Protein AF-A0A3P5Y6V3-F1 (afdb_monomer)

Nearest PDB structures (foldseek):
  4abm-assembly1_B  TM=9.213E-01  e=3.618E+00  Homo sapiens

Radius of gyration: 12.72 Å; Cα contacts (8 Å, |Δi|>4): 35; chains: 1; bounding box: 31×12×34 Å

Mean predicted aligned error: 3.25 Å

Structure (mmCIF, N/CA/C/O backbone):
data_AF-A0A3P5Y6V3-F1
#
_entry.id   AF-A0A3P5Y6V3-F1
#
loop_
_atom_site.group_PDB
_atom_site.id
_atom_site.type_symbol
_atom_site.label_atom_id
_atom_site.label_alt_id
_atom_site.label_comp_id
_atom_site.label_asym_id
_atom_site.label_entity_id
_atom_site.label_seq_id
_atom_site.pdbx_PDB_ins_code
_atom_site.Cartn_x
_atom_site.Cartn_y
_atom_site.Cartn_z
_atom_site.occupancy
_atom_site.B_iso_or_equiv
_atom_site.auth_seq_id
_atom_site.auth_comp_id
_atom_site.auth_asym_id
_atom_site.auth_atom_id
_atom_site.pdbx_PDB_model_num
ATOM 1 N N . MET A 1 1 ? -3.194 -4.282 17.661 1.00 79.25 1 MET A N 1
ATOM 2 C CA . MET A 1 1 ? -3.187 -3.258 16.609 1.00 79.25 1 MET A CA 1
ATOM 3 C C . MET A 1 1 ? -4.592 -2.717 16.467 1.00 79.25 1 MET A C 1
ATOM 5 O O . MET A 1 1 ? -5.502 -3.529 16.322 1.00 79.25 1 MET A O 1
ATOM 9 N N . THR A 1 2 ? -4.769 -1.404 16.578 1.00 94.50 2 THR A N 1
ATOM 10 C CA . THR A 1 2 ? -6.032 -0.707 16.287 1.00 94.50 2 THR A CA 1
ATOM 11 C C . THR A 1 2 ? -6.219 -0.523 14.778 1.00 94.50 2 THR A C 1
ATOM 13 O O . THR A 1 2 ? -5.282 -0.744 14.005 1.00 94.50 2 THR A O 1
ATOM 16 N N . LYS A 1 3 ? -7.420 -0.112 14.347 1.00 93.44 3 LYS A N 1
ATOM 17 C CA . LYS A 1 3 ? -7.708 0.227 12.942 1.00 93.44 3 LYS A CA 1
ATOM 18 C C . LYS A 1 3 ? -6.721 1.284 12.430 1.00 93.44 3 LYS A C 1
ATOM 20 O O . LYS A 1 3 ? -6.139 1.124 11.361 1.00 93.44 3 LYS A O 1
ATOM 25 N N . GLU A 1 4 ? -6.473 2.311 13.237 1.00 95.81 4 GLU A N 1
ATOM 26 C CA . GLU A 1 4 ? -5.567 3.418 12.927 1.00 95.81 4 GLU A CA 1
ATOM 27 C C . GLU A 1 4 ? -4.117 2.945 12.791 1.00 95.81 4 GLU A C 1
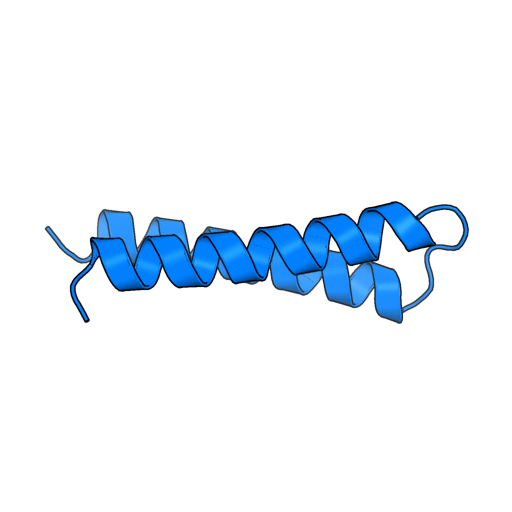ATOM 29 O O . GLU A 1 4 ? -3.426 3.352 11.862 1.00 95.81 4 GLU A O 1
ATOM 34 N N . GLU A 1 5 ? -3.657 2.052 13.674 1.00 96.94 5 GLU A N 1
ATOM 35 C CA . GLU A 1 5 ? -2.303 1.488 13.600 1.00 96.94 5 GLU A CA 1
ATOM 36 C C . GLU A 1 5 ? -2.106 0.651 12.327 1.00 96.94 5 GLU A C 1
ATOM 38 O O . GLU A 1 5 ? -1.053 0.729 11.692 1.00 96.94 5 GLU A O 1
ATOM 43 N N . VAL A 1 6 ? -3.124 -0.117 11.916 1.00 96.62 6 VAL A N 1
ATOM 44 C CA . VAL A 1 6 ? -3.082 -0.891 10.665 1.00 96.62 6 VAL A CA 1
ATOM 45 C C . VAL A 1 6 ? -3.060 0.035 9.449 1.00 96.62 6 VAL A C 1
ATOM 47 O O . VAL A 1 6 ? -2.217 -0.146 8.571 1.00 96.62 6 VAL A O 1
ATOM 50 N N . ILE A 1 7 ? -3.928 1.050 9.400 1.00 97.56 7 ILE A N 1
ATOM 51 C CA . ILE A 1 7 ? -3.961 2.019 8.293 1.00 97.56 7 ILE A CA 1
ATOM 52 C C . ILE A 1 7 ? -2.635 2.781 8.196 1.00 97.56 7 ILE A C 1
ATOM 54 O O . ILE A 1 7 ? -2.091 2.926 7.098 1.00 97.56 7 ILE A O 1
ATOM 58 N N . ALA A 1 8 ? -2.073 3.224 9.324 1.00 98.06 8 ALA A N 1
ATOM 59 C CA . ALA A 1 8 ? -0.790 3.921 9.352 1.00 98.06 8 ALA A CA 1
ATOM 60 C C . ALA A 1 8 ? 0.342 3.044 8.799 1.00 98.06 8 ALA A C 1
ATOM 62 O O . ALA A 1 8 ? 1.106 3.488 7.940 1.00 98.06 8 ALA A O 1
ATOM 63 N N . PHE A 1 9 ? 0.400 1.779 9.223 1.00 98.12 9 PHE A N 1
ATOM 64 C CA . PHE A 1 9 ? 1.376 0.821 8.712 1.00 98.12 9 PHE A CA 1
ATOM 65 C C . PHE A 1 9 ? 1.229 0.598 7.200 1.00 98.12 9 PHE A C 1
ATOM 67 O O . PHE A 1 9 ? 2.211 0.687 6.462 1.00 98.12 9 PHE A O 1
ATOM 74 N N . LEU A 1 10 ? 0.013 0.344 6.709 1.00 98.12 10 LEU A N 1
ATOM 75 C CA . LEU A 1 10 ? -0.233 0.123 5.279 1.00 98.12 10 LEU A CA 1
ATOM 76 C C . LEU A 1 10 ? 0.076 1.373 4.445 1.00 98.12 10 LEU A C 1
ATOM 78 O O . LEU A 1 10 ? 0.625 1.264 3.347 1.00 98.12 10 LEU A O 1
ATOM 82 N N . THR A 1 11 ? -0.200 2.560 4.985 1.00 98.44 11 THR A N 1
ATOM 83 C CA . THR A 1 11 ? 0.135 3.841 4.351 1.00 98.44 11 THR A CA 1
ATOM 84 C C . THR A 1 11 ? 1.646 4.010 4.217 1.00 98.44 11 THR A C 1
ATOM 86 O O . THR A 1 11 ? 2.134 4.405 3.156 1.00 98.44 11 THR A O 1
ATOM 89 N N . GLU A 1 12 ? 2.413 3.663 5.254 1.00 98.44 12 GLU A N 1
ATOM 90 C CA . GLU A 1 12 ? 3.876 3.648 5.185 1.00 98.44 12 GLU A CA 1
ATOM 91 C C . GLU A 1 12 ? 4.368 2.664 4.115 1.00 98.44 12 GLU A C 1
ATOM 93 O O . GLU A 1 12 ? 5.187 3.028 3.266 1.00 98.44 12 GLU A O 1
ATOM 98 N N . GLN A 1 13 ? 3.813 1.446 4.083 1.00 98.38 13 GLN A N 1
ATOM 99 C CA . GLN A 1 13 ? 4.170 0.453 3.071 1.00 98.38 13 GLN A CA 1
ATOM 100 C C . GLN A 1 13 ? 3.894 0.961 1.654 1.00 98.38 13 GLN A C 1
ATOM 102 O O . GLN A 1 13 ? 4.779 0.848 0.803 1.00 98.38 13 GLN A O 1
ATOM 107 N N . ARG A 1 14 ? 2.726 1.563 1.407 1.00 98.31 14 ARG A N 1
ATOM 108 C CA . ARG A 1 14 ? 2.367 2.199 0.131 1.00 98.31 14 ARG A CA 1
ATOM 109 C C . ARG A 1 14 ? 3.368 3.279 -0.270 1.00 98.31 14 ARG A C 1
ATOM 111 O O . ARG A 1 14 ? 3.842 3.279 -1.405 1.00 98.31 14 ARG A O 1
ATOM 118 N N . ASN A 1 15 ? 3.716 4.177 0.649 1.00 98.50 15 ASN A N 1
ATOM 119 C CA . ASN A 1 15 ? 4.627 5.287 0.366 1.00 98.50 15 ASN A CA 1
ATOM 120 C C . ASN A 1 15 ? 6.027 4.796 -0.019 1.00 98.50 15 ASN A C 1
ATOM 122 O O . ASN A 1 15 ? 6.615 5.321 -0.961 1.00 98.50 15 ASN A O 1
ATOM 126 N N . LEU A 1 16 ? 6.532 3.745 0.635 1.00 98.06 16 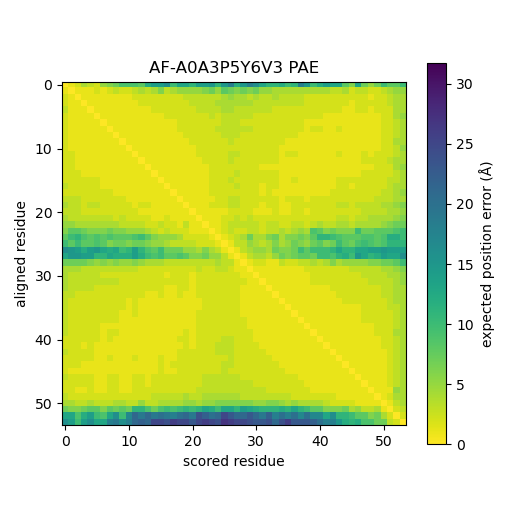LEU A N 1
ATOM 127 C CA . LEU A 1 16 ? 7.810 3.128 0.264 1.00 98.06 16 LEU A CA 1
ATOM 128 C C . LEU A 1 16 ? 7.800 2.590 -1.176 1.00 98.06 16 LEU A C 1
ATOM 130 O O . LEU A 1 16 ? 8.786 2.751 -1.894 1.00 98.06 16 LEU A O 1
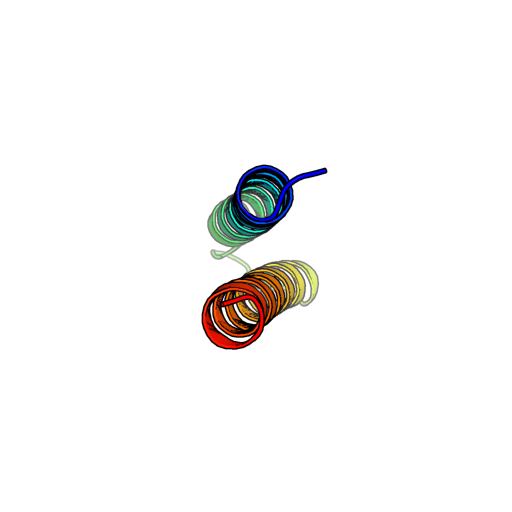ATOM 134 N N . ARG A 1 17 ? 6.683 1.994 -1.618 1.00 97.81 17 ARG A N 1
ATOM 135 C CA . ARG A 1 17 ? 6.531 1.489 -2.996 1.00 97.81 17 ARG A CA 1
ATOM 136 C C . ARG A 1 17 ? 6.501 2.637 -4.002 1.00 97.81 17 ARG A C 1
ATOM 138 O O . ARG A 1 17 ? 7.171 2.561 -5.025 1.00 97.81 17 ARG A O 1
ATOM 145 N N . LEU A 1 18 ? 5.780 3.717 -3.693 1.00 97.88 18 LEU A N 1
ATOM 146 C CA . LEU A 1 18 ? 5.751 4.913 -4.541 1.00 97.88 18 LEU A CA 1
ATOM 147 C C . LEU A 1 18 ? 7.136 5.549 -4.677 1.00 97.88 18 LEU A C 1
ATOM 149 O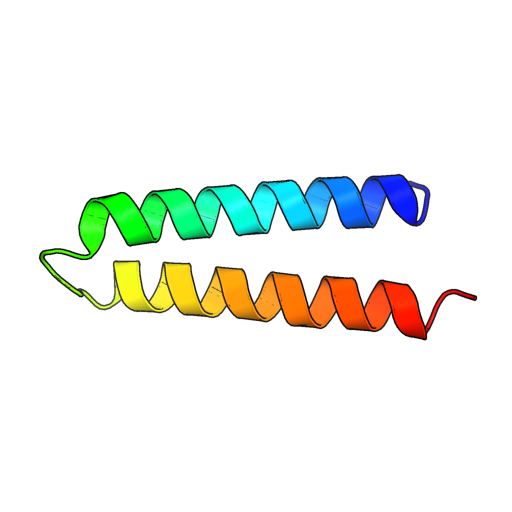 O . LEU A 1 18 ? 7.531 5.886 -5.785 1.00 97.88 18 LEU A O 1
ATOM 153 N N . ILE A 1 19 ? 7.903 5.651 -3.588 1.00 96.56 19 ILE A N 1
ATOM 154 C CA . ILE A 1 19 ? 9.288 6.143 -3.640 1.00 96.56 19 ILE A CA 1
ATOM 155 C C . ILE A 1 19 ? 10.142 5.251 -4.550 1.00 96.56 19 ILE A C 1
ATOM 157 O O . ILE A 1 19 ? 10.847 5.762 -5.417 1.00 96.56 19 ILE A O 1
ATOM 161 N N . GLY A 1 20 ? 10.045 3.926 -4.392 1.00 93.44 20 GLY A N 1
ATOM 162 C CA . GLY A 1 20 ? 10.760 2.973 -5.243 1.00 93.44 20 GLY A CA 1
ATOM 163 C C . GLY A 1 20 ? 10.393 3.104 -6.724 1.00 93.44 20 GLY A C 1
ATOM 164 O O . GLY A 1 20 ? 11.280 3.121 -7.573 1.00 93.44 20 GLY A O 1
ATOM 165 N N . TYR A 1 21 ? 9.102 3.258 -7.031 1.00 96.44 21 TYR A N 1
ATOM 166 C CA . TYR A 1 21 ? 8.624 3.526 -8.388 1.00 96.44 21 TYR A CA 1
ATOM 167 C C . TYR A 1 21 ? 9.189 4.839 -8.943 1.00 96.44 21 TYR A C 1
ATOM 169 O O . TYR A 1 21 ? 9.739 4.855 -10.042 1.00 96.44 21 TYR A O 1
ATOM 177 N N . GLU A 1 22 ? 9.105 5.931 -8.181 1.00 95.12 22 GLU A N 1
ATOM 178 C CA . GLU A 1 22 ? 9.563 7.255 -8.612 1.00 95.12 22 GLU A CA 1
ATOM 179 C C . GLU A 1 22 ? 11.069 7.304 -8.889 1.00 95.12 22 GLU A C 1
ATOM 181 O O . GLU A 1 22 ? 11.498 8.022 -9.789 1.00 95.12 22 GLU A O 1
ATOM 186 N N . TRP A 1 23 ? 11.874 6.526 -8.162 1.00 94.06 23 TRP A N 1
ATOM 187 C CA . TRP A 1 23 ? 13.315 6.420 -8.410 1.00 94.06 23 TRP A CA 1
ATOM 188 C C . TRP A 1 23 ? 13.664 5.669 -9.696 1.00 94.06 23 TRP A C 1
ATOM 190 O O . TRP A 1 23 ? 14.705 5.944 -10.289 1.00 94.06 23 TRP A O 1
ATOM 200 N N . GLY A 1 24 ? 12.821 4.728 -10.124 1.00 89.19 24 GLY A N 1
ATOM 201 C CA . GLY A 1 24 ? 13.064 3.907 -11.311 1.00 89.19 24 GLY A CA 1
ATOM 202 C C . GLY A 1 24 ? 12.245 4.304 -12.541 1.00 89.19 24 GLY A C 1
ATOM 203 O O . GLY A 1 24 ? 12.457 3.740 -13.611 1.00 89.19 24 GLY A O 1
ATOM 204 N N . LYS A 1 25 ? 11.313 5.261 -12.433 1.00 87.38 25 LYS A N 1
ATOM 205 C CA . LYS A 1 25 ? 10.314 5.551 -13.483 1.00 87.38 25 LYS A CA 1
ATOM 206 C C . LYS A 1 25 ? 10.895 5.953 -14.840 1.00 87.38 25 LYS A C 1
ATOM 208 O O . LYS A 1 25 ? 10.207 5.827 -15.848 1.00 87.38 25 LYS A O 1
ATOM 213 N N . ASP A 1 26 ? 12.144 6.411 -14.880 1.00 90.38 26 ASP A N 1
ATOM 214 C CA . ASP A 1 26 ? 12.835 6.745 -16.130 1.00 90.38 26 ASP A CA 1
ATOM 215 C C . ASP A 1 26 ? 13.147 5.492 -16.970 1.00 90.38 26 ASP A C 1
ATOM 217 O O . ASP A 1 26 ? 13.313 5.572 -18.187 1.00 90.38 26 ASP A O 1
ATOM 221 N N . ASN A 1 27 ? 13.167 4.317 -16.337 1.00 85.69 27 ASN A N 1
ATOM 222 C CA . ASN A 1 27 ? 13.298 3.015 -16.971 1.00 85.69 27 ASN A CA 1
ATOM 223 C C . ASN A 1 27 ? 12.256 2.059 -16.372 1.00 85.69 27 ASN A C 1
ATOM 225 O O . ASN A 1 27 ? 12.583 1.278 -15.485 1.00 85.69 27 ASN A O 1
ATOM 229 N N . LEU A 1 28 ? 11.007 2.151 -16.856 1.00 87.94 28 LEU A N 1
ATOM 230 C CA . LEU A 1 28 ? 9.826 1.386 -16.411 1.00 87.94 28 LEU A CA 1
ATOM 231 C C . LEU A 1 28 ? 9.964 -0.138 -16.600 1.00 87.94 28 LEU A C 1
ATOM 233 O O . LEU A 1 28 ? 9.226 -0.747 -17.391 1.00 87.94 28 LEU A O 1
ATOM 237 N N . SER A 1 29 ? 10.889 -0.751 -15.868 1.00 93.12 29 SER A N 1
ATOM 238 C CA . SER A 1 29 ? 11.069 -2.192 -15.831 1.00 93.12 29 SER A CA 1
ATOM 239 C C . SER A 1 29 ? 9.885 -2.854 -15.126 1.00 93.12 29 SER A C 1
ATOM 241 O O . SER A 1 29 ? 9.019 -2.202 -14.527 1.00 93.12 29 SER A O 1
ATOM 243 N N . ASP A 1 30 ? 9.839 -4.180 -15.199 1.00 96.19 30 ASP A N 1
ATOM 244 C CA . ASP A 1 30 ? 8.813 -4.963 -14.514 1.00 96.19 30 ASP A CA 1
ATOM 245 C C . ASP A 1 30 ? 8.829 -4.722 -12.999 1.00 96.19 30 ASP A C 1
ATOM 247 O O . ASP A 1 30 ? 7.779 -4.774 -12.358 1.00 96.19 30 ASP A O 1
ATOM 251 N N . PHE A 1 31 ? 9.993 -4.388 -12.428 1.00 95.12 31 PHE A N 1
ATOM 252 C CA . PHE A 1 31 ? 10.113 -4.078 -11.010 1.00 95.12 31 PHE A CA 1
ATOM 253 C C . PHE A 1 31 ? 9.397 -2.775 -10.642 1.00 95.12 31 PHE A C 1
ATOM 255 O O . PHE A 1 31 ? 8.599 -2.774 -9.710 1.00 95.12 31 PHE A O 1
ATOM 262 N N . GLU A 1 32 ? 9.596 -1.683 -11.381 1.00 96.12 32 GLU A N 1
ATOM 263 C CA . GLU A 1 32 ? 8.910 -0.411 -11.124 1.00 96.12 32 GLU A CA 1
ATOM 264 C C . GLU A 1 32 ? 7.399 -0.549 -11.319 1.00 96.12 32 GLU A C 1
ATOM 266 O O . GLU A 1 32 ? 6.611 -0.076 -10.499 1.00 96.12 32 GLU A O 1
ATOM 271 N N . ARG A 1 33 ? 6.969 -1.260 -12.366 1.00 95.75 33 ARG A N 1
ATOM 272 C CA . ARG A 1 33 ? 5.542 -1.553 -12.583 1.00 95.75 33 ARG A CA 1
ATOM 273 C C . ARG A 1 33 ? 4.956 -2.350 -11.422 1.00 95.75 33 ARG A C 1
ATOM 275 O O . ARG A 1 33 ? 3.841 -2.066 -10.989 1.00 95.75 33 ARG A O 1
ATOM 282 N N . TRP A 1 34 ? 5.713 -3.311 -10.894 1.00 96.56 34 TRP A N 1
ATOM 283 C CA . TRP A 1 34 ? 5.328 -4.060 -9.704 1.00 96.56 34 TRP A CA 1
ATOM 284 C C . TRP A 1 34 ? 5.250 -3.162 -8.462 1.00 96.56 34 TRP A C 1
ATOM 286 O O . TRP A 1 34 ? 4.266 -3.253 -7.733 1.00 96.56 34 TRP A O 1
ATOM 296 N N . GLN A 1 35 ? 6.203 -2.246 -8.249 1.00 97.50 35 GLN A N 1
ATOM 297 C CA . GLN A 1 35 ? 6.149 -1.270 -7.149 1.00 97.50 35 GLN A CA 1
ATOM 298 C C . GLN A 1 35 ? 4.855 -0.448 -7.206 1.00 97.50 35 GLN A C 1
ATOM 300 O O . GLN A 1 35 ? 4.132 -0.365 -6.213 1.00 97.50 35 GLN A O 1
ATOM 305 N N . LEU A 1 36 ? 4.509 0.088 -8.381 1.00 97.12 36 LEU A N 1
ATOM 306 C CA . LEU A 1 36 ? 3.272 0.849 -8.565 1.00 97.12 36 LEU A CA 1
ATOM 307 C C . LEU A 1 36 ? 2.022 -0.007 -8.313 1.00 97.12 36 LEU A C 1
ATOM 309 O O . LEU A 1 36 ? 1.108 0.425 -7.613 1.00 97.12 36 LEU A O 1
ATOM 313 N N . ALA A 1 37 ? 1.989 -1.238 -8.830 1.00 97.94 37 ALA A N 1
ATOM 314 C CA . ALA A 1 37 ? 0.873 -2.156 -8.605 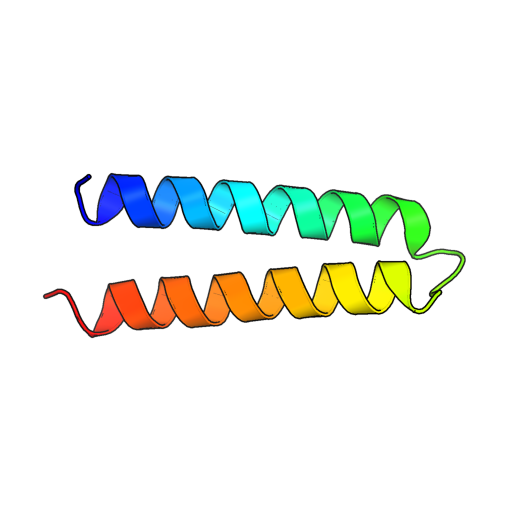1.00 97.94 37 ALA A CA 1
ATOM 315 C C . ALA A 1 37 ? 0.684 -2.485 -7.114 1.00 97.94 37 ALA A C 1
ATOM 317 O O . ALA A 1 37 ? -0.443 -2.522 -6.626 1.00 97.94 37 ALA A O 1
ATOM 318 N N . GLN A 1 38 ? 1.778 -2.676 -6.371 1.00 98.12 38 GLN A N 1
ATOM 319 C CA . GLN A 1 38 ? 1.725 -2.885 -4.924 1.00 98.12 38 GLN A CA 1
ATOM 320 C C . GLN A 1 38 ? 1.233 -1.637 -4.180 1.00 98.12 38 GLN A C 1
ATOM 322 O O . GLN A 1 38 ? 0.435 -1.763 -3.257 1.00 98.12 38 GLN A O 1
ATOM 327 N N . ALA A 1 39 ? 1.666 -0.437 -4.581 1.00 98.38 39 ALA A N 1
ATOM 328 C CA . ALA A 1 39 ? 1.172 0.808 -3.992 1.00 98.38 39 ALA A CA 1
ATOM 329 C C . ALA A 1 39 ? -0.349 0.969 -4.160 1.00 98.38 39 ALA A C 1
ATOM 331 O O . ALA A 1 39 ? -1.022 1.371 -3.211 1.00 98.38 39 ALA A O 1
ATOM 332 N N . ASN A 1 40 ? -0.885 0.616 -5.332 1.00 98.38 40 ASN A N 1
ATOM 333 C CA . ASN A 1 40 ? -2.326 0.642 -5.591 1.00 98.38 40 ASN A CA 1
ATOM 334 C C . ASN A 1 40 ? -3.068 -0.405 -4.752 1.00 98.38 40 ASN A C 1
ATOM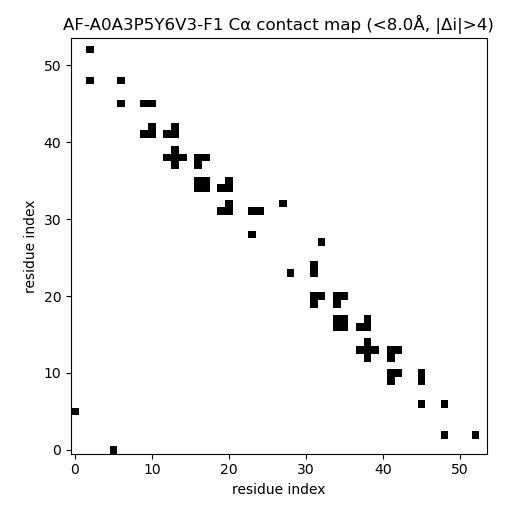 336 O O . ASN A 1 40 ? -4.023 -0.061 -4.073 1.00 98.38 40 ASN A O 1
ATOM 340 N N . MET A 1 41 ? -2.565 -1.640 -4.687 1.00 98.50 41 MET A N 1
ATOM 341 C CA . MET A 1 41 ? -3.153 -2.681 -3.835 1.00 98.50 41 MET A CA 1
ATOM 342 C C . MET A 1 41 ? -3.232 -2.250 -2.361 1.00 98.50 41 MET A C 1
ATOM 344 O O . MET A 1 41 ? -4.222 -2.524 -1.690 1.00 98.50 41 MET A O 1
ATOM 348 N N . PHE A 1 42 ? -2.205 -1.573 -1.832 1.00 98.44 42 PHE A N 1
ATOM 349 C CA . PHE A 1 42 ? -2.262 -1.056 -0.462 1.00 98.44 42 PHE A CA 1
ATOM 350 C C . PHE A 1 42 ? -3.333 0.021 -0.282 1.00 98.44 42 PHE A C 1
ATOM 352 O O . PHE A 1 42 ? -3.962 0.044 0.771 1.00 98.44 42 PHE A O 1
ATOM 359 N N . LEU A 1 43 ? -3.539 0.891 -1.277 1.00 98.38 43 LEU A N 1
ATOM 360 C CA . LEU A 1 43 ? -4.619 1.877 -1.244 1.00 98.38 43 LEU A CA 1
ATOM 361 C C . LEU A 1 43 ? -5.983 1.182 -1.177 1.00 98.38 43 LEU A C 1
ATOM 363 O O . LEU A 1 43 ? -6.745 1.475 -0.264 1.00 98.38 43 LEU A O 1
ATOM 367 N N . ASP A 1 44 ? -6.225 0.201 -2.050 1.00 98.19 44 ASP A N 1
ATOM 368 C CA . ASP A 1 44 ? -7.4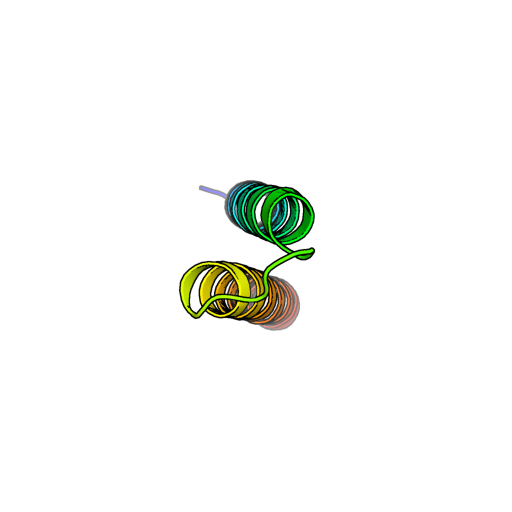88 -0.547 -2.084 1.00 98.19 44 ASP A CA 1
ATOM 369 C C . ASP A 1 44 ? -7.785 -1.220 -0.730 1.00 98.19 44 ASP A C 1
ATOM 371 O O . ASP A 1 44 ? -8.917 -1.231 -0.250 1.00 98.19 44 ASP A O 1
ATOM 375 N N . VAL A 1 45 ? -6.757 -1.777 -0.077 1.00 97.69 45 VAL A N 1
ATOM 376 C CA . VAL A 1 45 ? -6.904 -2.400 1.248 1.00 97.69 45 VAL A CA 1
ATOM 377 C C . VAL A 1 45 ? -7.177 -1.361 2.336 1.00 97.69 45 VAL A C 1
ATOM 379 O O . VAL A 1 45 ? -7.966 -1.636 3.237 1.00 97.69 45 VAL A O 1
ATOM 382 N N . ILE A 1 46 ? -6.533 -0.191 2.288 1.00 97.94 46 ILE A N 1
ATOM 383 C CA . ILE A 1 46 ? -6.793 0.896 3.242 1.00 97.94 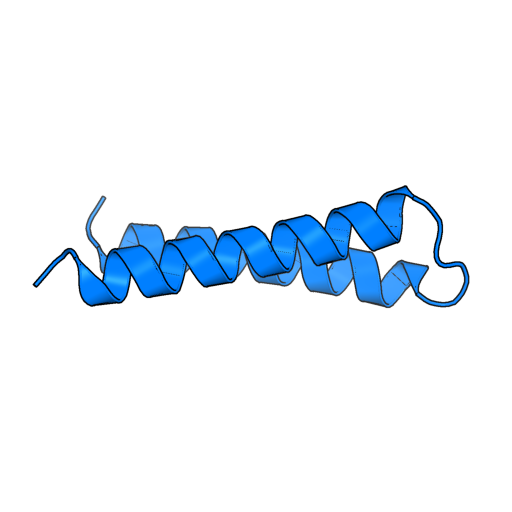46 ILE A CA 1
ATOM 384 C C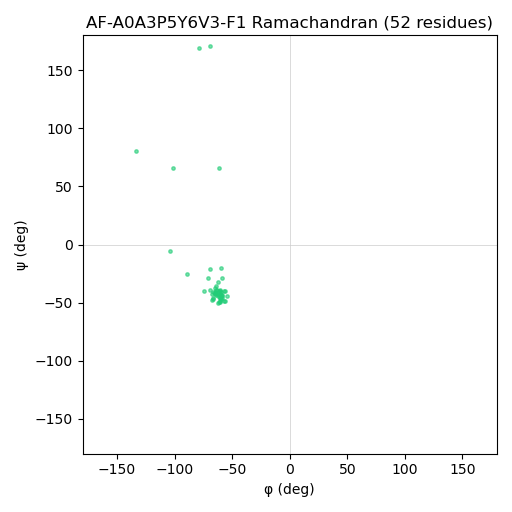 . ILE A 1 46 ? -8.245 1.358 3.117 1.00 97.94 46 ILE A C 1
ATOM 386 O O . ILE A 1 46 ? -8.942 1.378 4.128 1.00 97.94 46 ILE A O 1
ATOM 390 N N . GLU A 1 47 ? -8.706 1.642 1.898 1.00 96.88 47 GLU A N 1
ATOM 391 C CA . GLU A 1 47 ? -10.084 2.069 1.623 1.00 96.88 47 GLU A CA 1
ATOM 392 C C . GLU A 1 47 ? -11.089 1.010 2.101 1.00 96.88 47 GLU A C 1
ATOM 394 O O . GLU A 1 47 ? -12.040 1.322 2.816 1.00 96.88 47 GLU A O 1
ATOM 399 N N . TRP A 1 48 ? -10.820 -0.272 1.835 1.00 96.75 48 TRP A N 1
ATOM 400 C CA . TRP A 1 48 ? -11.648 -1.370 2.338 1.00 96.75 48 TRP A CA 1
ATOM 401 C C . TRP A 1 48 ? -11.715 -1.428 3.874 1.00 96.75 48 TRP A C 1
ATOM 403 O O . TRP A 1 48 ? -12.788 -1.638 4.442 1.00 96.75 48 TRP A O 1
ATOM 413 N N . ILE A 1 49 ? -10.589 -1.242 4.574 1.00 95.44 49 ILE A N 1
ATOM 414 C CA . ILE A 1 49 ? -10.569 -1.204 6.047 1.00 95.44 49 ILE A CA 1
ATOM 415 C C . ILE A 1 49 ? -11.361 0.001 6.557 1.00 95.44 49 ILE A C 1
ATOM 417 O O . ILE A 1 49 ? -12.079 -0.114 7.555 1.00 95.44 49 ILE A O 1
ATOM 421 N N . GLU A 1 50 ? -11.224 1.154 5.902 1.00 93.56 50 GLU A N 1
ATOM 422 C CA . GLU A 1 50 ? -11.963 2.366 6.242 1.00 93.56 50 GLU A CA 1
ATOM 423 C C . GLU A 1 50 ? -13.474 2.144 6.148 1.00 93.56 50 GLU A C 1
ATOM 425 O O . GLU A 1 50 ? -14.162 2.488 7.111 1.00 93.56 50 GLU A O 1
ATOM 430 N N . GLU A 1 51 ? -13.949 1.488 5.085 1.00 92.94 51 GLU A N 1
ATOM 431 C CA . GLU A 1 51 ? -15.366 1.195 4.825 1.00 92.94 51 GLU A CA 1
ATOM 432 C C . GLU A 1 51 ? -15.964 0.078 5.699 1.00 92.94 51 GLU A C 1
ATOM 434 O O . GLU A 1 51 ? -17.120 0.170 6.104 1.00 92.94 51 GLU A O 1
ATOM 439 N N . VAL A 1 52 ? -15.223 -1.004 5.966 1.00 85.75 52 VAL A N 1
ATOM 440 C CA . VAL A 1 52 ? -15.785 -2.214 6.610 1.00 85.75 52 VAL A CA 1
ATOM 441 C C . VAL A 1 52 ? -15.723 -2.176 8.134 1.00 85.75 52 VAL A C 1
ATOM 443 O O . VAL A 1 52 ? -16.516 -2.841 8.800 1.00 85.75 52 VAL A O 1
ATOM 446 N N . VAL A 1 53 ? -14.783 -1.426 8.704 1.00 65.25 53 VAL A N 1
ATOM 447 C CA . VAL A 1 53 ? -14.590 -1.357 10.157 1.00 65.25 53 VAL A CA 1
ATOM 448 C C . VAL A 1 53 ? -15.216 -0.066 10.694 1.00 65.25 53 VAL A C 1
ATOM 450 O O . VAL A 1 53 ? -14.493 0.833 11.120 1.00 65.25 53 VAL A O 1
ATOM 453 N N . GLU A 1 54 ? -16.542 0.060 10.615 1.00 55.06 54 GLU A N 1
ATOM 454 C CA . GLU A 1 54 ? -17.320 1.030 11.418 1.00 55.06 54 GLU A CA 1
ATOM 455 C C . GLU A 1 54 ? -17.599 0.493 12.829 1.00 55.06 54 GLU A C 1
ATOM 457 O O . GLU A 1 54 ? -18.007 -0.686 12.959 1.00 55.06 54 GLU A O 1
#

Sequence (54 aa):
MTKEEVIAFLTEQRNLRLIGYEWGKDNLSDFERWQLAQANMFLDVIEWIEEVVE

pLDDT: mean 94.1, std 7.81, range [55.06, 98.5]

Organism: Streptococcus canis (NCBI:txid1329)

Solvent-accessible surface area (backbone atoms only — not comparable to full-atom values): 2953 Å² total; per-residue (Å²): 132,53,74,68,56,50,45,52,51,43,50,52,55,22,51,55,24,46,53,55,18,67,75,34,56,94,59,74,43,74,65,30,53,47,26,45,53,51,24,50,52,36,48,56,51,43,54,48,50,64,71,70,66,119

Foldseek 3Di:
DDLVVVLVVLQVLLVVLVVVLVVCVVPPDPSSVVSNVSSVVSVVVNVVSVPPVD

Secondary structure (DSSP, 8-state):
--HHHHHHHHHHHHHHHHHHHHHHGGG--HHHHHHHHHHHHHHHHHHHHHHH--